Protein AF-A0A529VSE5-F1 (afdb_monomer_lite)

Secondary structure (DSSP, 8-state):
---PPPPPPPHHHHHHHHHHSPPPPPPSSPPP--SSHHHHHHHHTT--SSGGGGTSSS---EES-TT-SEEEEESS--HHHHHHT-TT-SHHHHHHHHHHHHTT--GGGEEEEESSSS--EEEETTEEEE-PPPTTT-

pLDDT: mean 88.48, std 13.01, range [49.28, 98.5]

Foldseek 3Di:
DPDDDDDDDDPVVVVVCCVPPPDDDDDPDDDDPDPAPVSVVVVQQPDPQDPLCPPQQTFQFKDEDRPAPAEAEAAEADPVCSVVSYHLPDPNSVVVVVVCVVVVHDPRRYMYYYPAGGFDFDDDPPDTHGDGDDPSRD

Radius of gyration: 18.65 Å; chains: 1; bounding box: 52×40×50 Å

Sequence (138 aa):
MIARMPTSPAPHHAKVKAKHWPTPEPSDVAAPEADDIPELREEAKGCRRCPLWRDATQTVFGEGPENADVIFVGEQPGDQEDLAGKPFVGPAGKVFDSILDDAAIDRHKVYVTNAVKHFKFEPRGKRRIHSKPNAGEI

Structure (mmCIF, N/CA/C/O backbone):
data_AF-A0A529VSE5-F1
#
_entry.id   AF-A0A529VSE5-F1
#
loop_
_atom_site.group_PDB
_atom_site.id
_atom_site.type_symbol
_atom_site.label_atom_id
_atom_site.label_alt_id
_atom_site.label_comp_id
_atom_site.label_asym_id
_atom_site.label_entity_id
_atom_site.label_seq_id
_atom_site.pdbx_PDB_ins_code
_atom_site.Cartn_x
_atom_site.Cartn_y
_atom_site.Cartn_z
_atom_site.occupancy
_atom_site.B_iso_or_equiv
_atom_site.auth_seq_id
_atom_site.auth_comp_id
_atom_site.auth_asym_id
_atom_site.auth_atom_id
_atom_site.pdbx_PDB_model_num
ATOM 1 N N . MET A 1 1 ? 30.113 14.995 -35.792 1.00 49.28 1 MET A N 1
ATOM 2 C CA . MET A 1 1 ? 28.790 14.566 -35.290 1.00 49.28 1 MET A CA 1
ATOM 3 C C . MET A 1 1 ? 28.120 15.786 -34.675 1.00 49.28 1 MET A C 1
ATOM 5 O O . MET A 1 1 ? 28.710 16.372 -33.780 1.00 49.28 1 MET A O 1
ATOM 9 N N . ILE A 1 2 ? 26.975 16.237 -35.195 1.00 52.22 2 ILE A N 1
ATOM 10 C CA . ILE A 1 2 ? 26.254 17.383 -34.615 1.00 52.22 2 ILE A CA 1
ATOM 11 C C . ILE A 1 2 ? 25.491 16.858 -33.398 1.00 52.22 2 ILE A C 1
ATOM 13 O O . ILE A 1 2 ? 24.589 16.034 -33.554 1.00 52.22 2 ILE A O 1
ATOM 17 N N . ALA A 1 3 ? 25.885 17.286 -32.198 1.00 55.56 3 ALA A N 1
ATOM 18 C CA . ALA A 1 3 ? 25.187 16.943 -30.966 1.00 55.56 3 ALA A CA 1
ATOM 19 C C . ALA A 1 3 ? 23.746 17.472 -31.044 1.00 55.56 3 ALA A C 1
ATOM 21 O O . ALA A 1 3 ? 23.519 18.681 -31.085 1.00 55.56 3 ALA A O 1
ATOM 22 N N . ARG A 1 4 ? 22.764 16.566 -31.120 1.00 61.50 4 ARG A N 1
ATOM 23 C CA . ARG A 1 4 ? 21.347 16.934 -31.045 1.00 61.50 4 ARG A CA 1
ATOM 24 C C . ARG A 1 4 ? 21.045 17.343 -29.608 1.00 61.50 4 ARG A C 1
ATOM 26 O O . ARG A 1 4 ? 21.169 16.525 -28.702 1.00 61.50 4 ARG A O 1
ATOM 33 N N . MET A 1 5 ? 20.672 18.604 -29.408 1.00 59.31 5 MET A N 1
ATOM 34 C CA . MET A 1 5 ? 20.198 19.072 -28.107 1.00 59.31 5 MET A CA 1
ATOM 35 C C . MET A 1 5 ? 18.900 18.336 -27.731 1.00 59.31 5 MET A C 1
ATOM 37 O O . MET A 1 5 ? 18.093 18.044 -28.622 1.00 59.31 5 MET A O 1
ATOM 41 N N . PRO A 1 6 ? 18.686 18.030 -26.439 1.00 56.62 6 PRO A N 1
ATOM 42 C CA . PRO A 1 6 ? 17.455 17.402 -25.987 1.00 56.62 6 PRO A CA 1
ATOM 43 C C . PRO A 1 6 ? 16.260 18.315 -26.266 1.00 56.62 6 PRO A C 1
ATOM 45 O O . PRO A 1 6 ? 16.342 19.540 -26.170 1.00 56.62 6 PRO A O 1
ATOM 48 N N . THR A 1 7 ? 15.138 17.707 -26.638 1.00 74.00 7 THR A N 1
ATOM 49 C CA . THR A 1 7 ? 13.897 18.431 -26.905 1.00 74.00 7 THR A CA 1
ATOM 50 C C . THR A 1 7 ? 13.338 18.962 -25.588 1.00 74.00 7 THR A C 1
ATOM 52 O O . THR A 1 7 ? 12.993 18.185 -24.700 1.00 74.00 7 THR A O 1
ATOM 55 N N . SER A 1 8 ? 13.250 20.283 -25.448 1.00 74.44 8 SER A N 1
ATOM 56 C CA . SER A 1 8 ? 12.631 20.896 -24.271 1.00 74.44 8 SER A CA 1
ATOM 57 C C . SER A 1 8 ? 11.103 20.811 -24.344 1.00 74.44 8 SER A C 1
ATOM 59 O O . SER A 1 8 ? 10.534 20.915 -25.436 1.00 74.44 8 SER A O 1
ATOM 61 N N . PRO A 1 9 ? 10.411 20.668 -23.198 1.00 76.12 9 PRO A N 1
ATOM 62 C CA . PRO A 1 9 ? 8.959 20.715 -23.164 1.00 76.12 9 PRO A CA 1
ATOM 63 C C . PRO A 1 9 ? 8.448 22.075 -23.648 1.00 76.12 9 PRO A C 1
ATOM 65 O O . PRO A 1 9 ? 9.045 23.121 -23.389 1.00 76.12 9 PRO A O 1
ATOM 68 N N . ALA A 1 10 ? 7.321 22.052 -24.355 1.00 84.69 10 ALA A N 1
ATOM 69 C CA . ALA A 1 10 ? 6.731 23.254 -24.919 1.00 84.69 10 ALA A CA 1
ATOM 70 C C . ALA A 1 10 ? 6.355 24.268 -23.813 1.00 84.69 10 ALA A C 1
ATOM 72 O O . ALA A 1 10 ? 5.916 23.861 -22.736 1.00 84.69 10 ALA A O 1
ATOM 73 N N . PRO A 1 11 ? 6.425 25.589 -24.065 1.00 79.81 11 PRO A N 1
ATOM 74 C CA . PRO A 1 11 ? 6.178 26.621 -23.048 1.00 79.81 11 PRO A CA 1
ATOM 75 C C . PRO A 1 11 ? 4.812 26.527 -22.346 1.00 79.81 11 PRO A C 1
ATOM 77 O O . PRO A 1 11 ? 4.658 26.944 -21.200 1.00 79.81 11 PRO A O 1
ATOM 80 N N . HIS A 1 12 ? 3.805 25.954 -23.012 1.00 81.19 12 HIS A N 1
ATOM 81 C CA . HIS A 1 12 ? 2.482 25.753 -22.423 1.00 81.19 12 HIS A CA 1
ATOM 82 C C . HIS A 1 12 ? 2.468 24.658 -21.342 1.00 81.19 12 HIS A C 1
ATOM 84 O O . HIS A 1 12 ? 1.638 24.730 -20.436 1.00 81.19 12 HIS A O 1
ATOM 90 N N . HIS A 1 13 ? 3.406 23.700 -21.368 1.00 79.94 13 HIS A N 1
ATOM 91 C CA . HIS A 1 13 ? 3.554 22.704 -20.304 1.00 79.94 13 HIS A CA 1
ATOM 92 C C . HIS A 1 13 ? 3.842 23.363 -18.957 1.00 79.94 13 HIS A C 1
ATOM 94 O O . HIS A 1 13 ? 3.319 22.902 -17.951 1.00 79.94 13 HIS A O 1
ATOM 100 N N . ALA A 1 14 ? 4.592 24.470 -18.917 1.00 78.31 14 ALA A N 1
ATOM 101 C CA . ALA A 1 14 ? 4.841 25.190 -17.668 1.00 78.31 14 ALA A CA 1
ATOM 102 C C . ALA A 1 14 ? 3.535 25.714 -17.043 1.00 78.31 14 ALA A C 1
ATOM 104 O O . ALA A 1 14 ? 3.324 25.576 -15.841 1.00 78.31 14 ALA A O 1
ATOM 105 N N . LYS A 1 15 ? 2.616 26.238 -17.867 1.00 77.31 15 LYS A N 1
ATOM 106 C CA . LYS A 1 15 ? 1.297 26.710 -17.411 1.00 77.31 15 LYS A CA 1
ATOM 107 C C . LYS A 1 15 ? 0.391 25.559 -16.969 1.00 77.31 15 LYS A C 1
ATOM 109 O O . LYS A 1 15 ? -0.298 25.682 -15.961 1.00 77.31 15 LYS A O 1
ATOM 114 N N . VAL A 1 16 ? 0.396 24.440 -17.699 1.00 77.00 16 VAL A N 1
ATOM 115 C CA . VAL A 1 16 ? -0.361 23.232 -17.324 1.00 77.00 16 VAL A CA 1
ATOM 116 C C . VAL A 1 16 ? 0.164 22.660 -16.010 1.00 77.00 16 VAL A C 1
ATOM 118 O O . VAL A 1 16 ? -0.639 22.357 -15.130 1.00 77.00 16 VAL A O 1
ATOM 121 N N . LYS A 1 17 ? 1.489 22.579 -15.854 1.00 76.25 17 LYS A N 1
ATOM 122 C CA . LYS A 1 17 ? 2.155 22.096 -14.645 1.00 76.25 17 LYS A CA 1
ATOM 123 C C . LYS A 1 17 ? 1.822 22.982 -13.448 1.00 76.25 17 LYS A C 1
ATOM 125 O O . LYS A 1 17 ? 1.334 22.463 -12.463 1.00 76.25 17 LYS A O 1
ATOM 130 N N . ALA A 1 18 ? 1.945 24.304 -13.567 1.00 74.81 18 ALA A N 1
ATOM 131 C CA . ALA A 1 18 ? 1.582 25.224 -12.486 1.00 74.81 18 ALA A CA 1
ATOM 132 C C . ALA A 1 18 ? 0.095 25.141 -12.085 1.00 74.81 18 ALA A C 1
ATOM 134 O O . ALA A 1 18 ? -0.241 25.329 -10.922 1.00 74.81 18 ALA A O 1
ATOM 135 N N . LYS A 1 19 ? -0.799 24.850 -13.040 1.00 76.69 19 LYS A N 1
ATOM 136 C CA . LYS A 1 19 ? -2.244 24.746 -12.790 1.00 76.69 19 LYS A CA 1
ATOM 137 C C . LYS A 1 19 ? -2.659 23.429 -12.124 1.00 76.69 19 LYS A C 1
ATOM 139 O O . LYS A 1 19 ? -3.576 23.441 -11.313 1.00 76.69 19 LYS A O 1
ATOM 144 N N . HIS A 1 20 ? -2.046 22.308 -12.506 1.00 74.50 20 HIS A N 1
ATOM 145 C CA . HIS A 1 20 ? -2.455 20.969 -12.047 1.00 74.50 20 HIS A CA 1
ATOM 146 C C . HIS A 1 20 ? -1.528 20.385 -10.979 1.00 74.50 20 HIS A C 1
ATOM 148 O O . HIS A 1 20 ? -1.926 19.476 -10.261 1.00 74.50 20 HIS A O 1
ATOM 154 N N . TRP A 1 21 ? -0.303 20.894 -10.891 1.00 70.06 21 TRP A N 1
ATOM 155 C CA . TRP A 1 21 ? 0.729 20.466 -9.958 1.00 70.06 21 TRP A CA 1
ATOM 156 C C . TRP A 1 21 ? 1.386 21.700 -9.324 1.00 70.06 21 TRP A C 1
ATOM 158 O O . TRP A 1 21 ? 2.538 22.024 -9.645 1.00 70.06 21 TRP A O 1
ATOM 168 N N . PRO A 1 22 ? 0.636 22.458 -8.500 1.00 66.06 22 PRO A N 1
ATOM 169 C CA . PRO A 1 22 ? 1.211 23.580 -7.775 1.00 66.06 22 PRO A CA 1
ATOM 170 C C . PRO A 1 22 ? 2.391 23.082 -6.936 1.00 66.06 22 PRO A C 1
ATOM 172 O O . PRO A 1 22 ? 2.354 21.977 -6.392 1.00 66.06 22 PRO A O 1
ATOM 175 N N . THR A 1 23 ? 3.456 23.880 -6.866 1.00 56.97 23 THR A N 1
ATOM 176 C CA . THR A 1 23 ? 4.567 23.597 -5.955 1.00 56.97 23 THR A CA 1
ATOM 177 C C . THR A 1 23 ? 3.984 23.498 -4.546 1.00 56.97 23 THR A C 1
ATOM 179 O O . THR A 1 23 ? 3.310 24.446 -4.137 1.00 56.97 23 THR A O 1
ATOM 182 N N . PRO A 1 24 ? 4.171 22.378 -3.827 1.00 56.75 24 PRO A N 1
ATOM 183 C CA . PRO A 1 24 ? 3.678 22.282 -2.466 1.00 56.75 24 PRO A CA 1
ATOM 184 C C . PRO A 1 24 ? 4.340 23.378 -1.627 1.00 56.75 24 PRO A C 1
ATOM 186 O O . PRO A 1 24 ? 5.555 23.575 -1.702 1.00 56.75 24 PRO A O 1
ATOM 189 N N . GLU A 1 25 ? 3.527 24.111 -0.866 1.00 55.97 25 GLU A N 1
ATOM 190 C CA . GLU A 1 25 ? 4.026 24.992 0.189 1.00 55.97 25 GLU A CA 1
ATOM 191 C C . GLU A 1 25 ? 4.870 24.144 1.158 1.00 55.97 25 GLU A C 1
ATOM 193 O O . GLU A 1 25 ? 4.522 22.981 1.402 1.00 55.97 25 GLU A O 1
ATOM 198 N N . PRO A 1 26 ? 5.981 24.674 1.699 1.00 50.59 26 PRO A N 1
ATOM 199 C CA . PRO A 1 26 ? 6.774 23.942 2.672 1.00 50.59 26 PRO A CA 1
ATOM 200 C C . PRO A 1 26 ? 5.878 23.533 3.846 1.00 50.59 26 PRO A C 1
ATOM 202 O O . PRO A 1 26 ? 5.308 24.384 4.525 1.00 50.59 26 PRO A O 1
ATOM 205 N N . SER A 1 27 ? 5.712 22.228 4.061 1.00 58.97 27 SER A N 1
ATOM 206 C CA . SER A 1 27 ? 4.982 21.729 5.224 1.00 58.97 27 SER A CA 1
ATOM 207 C C . SER A 1 27 ? 5.901 21.775 6.442 1.00 58.97 27 SER A C 1
ATOM 209 O O . SER A 1 27 ? 7.050 21.349 6.333 1.00 58.97 27 SER A O 1
ATOM 211 N N . ASP A 1 28 ? 5.388 22.163 7.612 1.00 58.97 28 ASP A N 1
ATOM 212 C CA . ASP A 1 28 ? 6.107 22.072 8.902 1.00 58.97 28 ASP A CA 1
ATOM 213 C C . ASP A 1 28 ? 6.412 20.621 9.328 1.00 58.97 28 ASP A C 1
ATOM 215 O O . ASP A 1 28 ? 6.934 20.351 10.411 1.00 58.97 28 ASP A O 1
ATOM 219 N N . VAL A 1 29 ? 6.037 19.654 8.493 1.00 64.00 29 VAL A N 1
ATOM 220 C CA . VAL A 1 29 ? 6.215 18.238 8.735 1.00 64.00 29 VAL A CA 1
ATOM 221 C C . VAL A 1 29 ? 7.594 17.832 8.234 1.00 64.00 29 VAL A C 1
ATOM 223 O O . VAL A 1 29 ? 7.865 17.891 7.035 1.00 64.00 29 VAL A O 1
ATOM 226 N N . ALA A 1 30 ? 8.464 17.430 9.162 1.00 65.12 30 ALA A N 1
ATOM 227 C CA . ALA A 1 30 ? 9.810 16.977 8.840 1.00 65.12 30 ALA A CA 1
ATOM 228 C C . ALA A 1 30 ? 9.776 15.882 7.758 1.00 65.12 30 ALA A C 1
ATOM 230 O O . ALA A 1 30 ? 8.939 14.968 7.783 1.00 65.12 30 ALA A O 1
ATOM 231 N N . ALA A 1 31 ? 10.673 16.018 6.781 1.00 67.38 31 ALA A N 1
ATOM 232 C CA . ALA A 1 31 ? 10.956 14.958 5.829 1.00 67.38 31 ALA A CA 1
ATOM 233 C C . ALA A 1 31 ? 11.563 13.754 6.575 1.00 67.38 31 ALA A C 1
ATOM 235 O O . ALA A 1 31 ? 12.201 13.961 7.608 1.00 67.38 31 ALA A O 1
ATOM 236 N N . PRO A 1 32 ? 11.355 12.524 6.079 1.00 70.44 32 PRO A N 1
ATOM 237 C CA . PRO A 1 32 ? 12.014 11.356 6.652 1.00 70.44 32 PRO A CA 1
ATOM 238 C C . PRO A 1 32 ? 13.541 11.509 6.589 1.00 70.44 32 PRO A C 1
ATOM 240 O O . PRO A 1 32 ? 14.063 12.057 5.616 1.00 70.44 32 PRO A O 1
ATOM 243 N N . GLU A 1 33 ? 14.236 11.024 7.619 1.00 76.69 33 GLU A N 1
ATOM 244 C CA . GLU A 1 33 ? 15.710 11.028 7.717 1.00 76.69 33 GLU A CA 1
ATOM 245 C C . GLU A 1 33 ? 16.341 9.721 7.196 1.00 76.69 33 GLU A C 1
ATOM 247 O O . GLU A 1 33 ? 17.554 9.563 7.246 1.00 76.69 33 GLU A O 1
ATOM 252 N N . ALA A 1 34 ? 15.516 8.785 6.718 1.00 82.44 34 ALA A N 1
ATOM 253 C CA . ALA A 1 34 ? 15.919 7.458 6.261 1.00 82.44 34 ALA A CA 1
ATOM 254 C C . ALA A 1 34 ? 16.632 7.459 4.897 1.00 82.44 34 ALA A C 1
ATOM 256 O O . ALA A 1 34 ? 16.205 8.145 3.961 1.00 82.44 34 ALA A O 1
ATOM 257 N N . ASP A 1 35 ? 17.650 6.605 4.771 1.00 87.25 35 ASP A N 1
ATOM 258 C CA . ASP A 1 35 ? 18.487 6.479 3.572 1.00 87.25 35 ASP A CA 1
ATOM 259 C C . ASP A 1 35 ? 18.062 5.310 2.660 1.00 87.25 35 ASP A C 1
ATOM 261 O O . ASP A 1 35 ? 18.441 5.265 1.484 1.00 87.25 35 ASP A O 1
ATOM 265 N N . ASP A 1 36 ? 17.242 4.379 3.165 1.00 90.50 36 ASP A N 1
ATOM 266 C CA . ASP A 1 36 ? 16.748 3.226 2.409 1.00 90.50 36 ASP A CA 1
ATOM 267 C C . ASP A 1 36 ? 15.265 2.869 2.667 1.00 90.50 36 ASP A C 1
ATOM 269 O O . ASP A 1 36 ? 14.563 3.435 3.511 1.00 90.50 36 ASP A O 1
ATOM 273 N N . ILE A 1 37 ? 14.734 1.945 1.855 1.00 93.12 37 ILE A N 1
ATOM 274 C CA . ILE A 1 37 ? 13.330 1.507 1.925 1.00 93.12 37 ILE A CA 1
ATOM 275 C C . ILE A 1 37 ? 13.003 0.797 3.256 1.00 93.12 37 ILE A C 1
ATOM 277 O O . ILE A 1 37 ? 11.912 1.042 3.792 1.00 93.12 37 ILE A O 1
ATOM 281 N N . PRO A 1 38 ? 13.859 -0.093 3.796 1.00 94.19 38 PRO A N 1
ATOM 282 C CA . PRO A 1 38 ? 13.683 -0.663 5.130 1.00 94.19 38 PRO A CA 1
ATOM 283 C C . PRO A 1 38 ? 13.561 0.380 6.247 1.00 94.19 38 PRO A C 1
ATOM 285 O O . PRO A 1 38 ? 12.629 0.294 7.048 1.00 94.19 38 PRO A O 1
ATOM 288 N N . GLU A 1 39 ? 14.430 1.386 6.284 1.00 93.69 39 GLU A N 1
ATOM 289 C CA . GLU A 1 39 ? 14.380 2.459 7.279 1.00 93.69 39 GLU A CA 1
ATOM 290 C C . GLU A 1 39 ? 13.107 3.300 7.133 1.00 93.69 39 GLU A C 1
ATOM 292 O O . GLU A 1 39 ? 12.395 3.524 8.116 1.00 93.69 39 GLU A O 1
ATOM 297 N N . LEU A 1 40 ? 12.732 3.662 5.898 1.00 94.38 40 LEU A N 1
ATOM 298 C CA . LEU A 1 40 ? 11.472 4.363 5.624 1.00 94.38 40 LEU A CA 1
ATOM 299 C C . LEU A 1 40 ? 10.252 3.561 6.097 1.00 94.38 40 LEU A C 1
ATOM 301 O O . LEU A 1 40 ? 9.264 4.137 6.562 1.00 94.38 40 LEU A O 1
ATOM 305 N N . ARG A 1 41 ? 10.295 2.229 5.979 1.00 95.12 41 ARG A N 1
ATOM 306 C CA . ARG A 1 41 ? 9.233 1.342 6.466 1.00 95.12 41 ARG A CA 1
ATOM 307 C C . ARG A 1 41 ? 9.139 1.375 7.987 1.00 95.12 41 ARG A C 1
ATOM 309 O O . ARG A 1 41 ? 8.022 1.398 8.504 1.00 95.12 41 ARG A O 1
ATOM 316 N N . GLU A 1 42 ? 10.268 1.358 8.691 1.00 94.88 42 GLU A N 1
ATOM 317 C CA . GLU A 1 42 ? 10.294 1.449 10.153 1.00 94.88 42 GLU A CA 1
ATOM 318 C C . GLU A 1 42 ? 9.783 2.808 10.640 1.00 94.88 42 GLU A C 1
ATOM 320 O O . GLU A 1 42 ? 8.897 2.849 11.496 1.00 94.88 42 GLU A O 1
ATOM 325 N N . GLU A 1 43 ? 10.241 3.910 10.040 1.00 93.56 43 GLU A N 1
ATOM 326 C CA . GLU A 1 43 ? 9.768 5.259 10.373 1.00 93.56 43 GLU A CA 1
ATOM 327 C C . GLU A 1 43 ? 8.252 5.391 10.147 1.00 93.56 43 GLU A C 1
ATOM 329 O O . GLU A 1 43 ? 7.513 5.929 10.981 1.00 93.56 43 GLU A O 1
ATOM 334 N N . ALA A 1 44 ? 7.751 4.827 9.043 1.00 95.06 44 ALA A N 1
ATOM 335 C CA . ALA A 1 44 ? 6.344 4.916 8.685 1.00 95.06 44 ALA A CA 1
ATOM 336 C C . ALA A 1 44 ? 5.406 4.262 9.714 1.00 95.06 44 ALA A C 1
ATOM 338 O O . ALA A 1 44 ? 4.286 4.750 9.858 1.00 95.06 44 ALA A O 1
ATOM 339 N N . LYS A 1 45 ? 5.846 3.242 10.474 1.00 95.31 45 LYS A N 1
ATOM 340 C CA . LYS A 1 45 ? 5.032 2.598 11.532 1.00 95.31 45 LYS A CA 1
ATOM 341 C C . LYS A 1 45 ? 4.558 3.585 12.601 1.00 95.31 45 LYS A C 1
ATOM 343 O O . LYS A 1 45 ? 3.510 3.380 13.208 1.00 95.31 45 LYS A O 1
ATOM 348 N N . GLY A 1 46 ? 5.341 4.636 12.849 1.00 93.44 46 GLY A N 1
ATOM 349 C CA . GLY A 1 46 ? 5.036 5.693 13.814 1.00 93.44 46 GLY A CA 1
ATOM 350 C C . GLY A 1 46 ? 4.398 6.939 13.197 1.00 93.44 46 GLY A C 1
ATOM 351 O O . GLY A 1 46 ? 4.235 7.940 13.896 1.00 93.44 46 GLY A O 1
ATOM 352 N N . CYS A 1 47 ? 4.062 6.923 11.903 1.00 94.25 47 CYS A N 1
ATOM 353 C CA . CYS A 1 47 ? 3.665 8.121 11.171 1.00 94.25 47 CYS A CA 1
ATOM 354 C C . CYS A 1 47 ? 2.359 8.726 11.707 1.00 94.25 47 CYS A C 1
ATOM 356 O O . CYS A 1 47 ? 1.300 8.100 11.682 1.00 94.25 47 CYS A O 1
ATOM 358 N N . ARG A 1 48 ? 2.422 9.998 12.124 1.00 94.56 48 ARG A N 1
ATOM 359 C CA . ARG A 1 48 ? 1.264 10.778 12.605 1.00 94.56 48 ARG A CA 1
ATOM 360 C C . ARG A 1 48 ? 1.015 12.072 11.829 1.00 94.56 48 ARG A C 1
ATOM 362 O O . ARG A 1 48 ? 0.377 12.9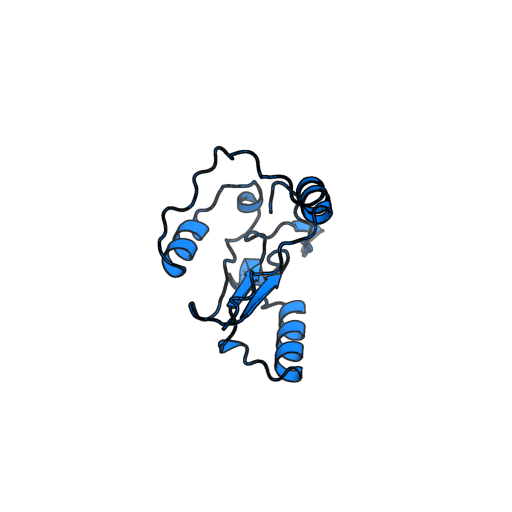90 12.337 1.00 94.56 48 ARG A O 1
ATOM 369 N N . ARG A 1 49 ? 1.522 12.139 10.596 1.00 90.69 49 ARG A N 1
ATOM 370 C CA . ARG A 1 49 ? 1.566 13.355 9.766 1.00 90.69 49 ARG A CA 1
ATOM 371 C C . ARG A 1 49 ? 0.201 13.821 9.238 1.00 90.69 49 ARG A C 1
ATOM 373 O O . ARG A 1 49 ? 0.070 14.974 8.853 1.00 90.69 49 ARG A O 1
ATOM 380 N N . CYS A 1 50 ? -0.821 12.965 9.263 1.00 92.69 50 CYS A N 1
ATOM 381 C CA . CYS A 1 50 ? -2.207 13.314 8.929 1.00 92.69 50 CYS A CA 1
ATOM 382 C C . CYS A 1 50 ? -3.192 12.593 9.870 1.00 92.69 50 CYS A C 1
ATOM 384 O O . CYS A 1 50 ? -2.815 11.588 10.460 1.00 92.69 50 CYS A O 1
ATOM 386 N N . PRO A 1 51 ? -4.456 13.026 10.024 1.00 93.75 51 PRO A N 1
ATOM 387 C CA . PRO A 1 51 ? -5.388 12.429 10.993 1.00 93.75 51 PRO A CA 1
ATOM 388 C C . PRO A 1 51 ? -5.706 10.935 10.80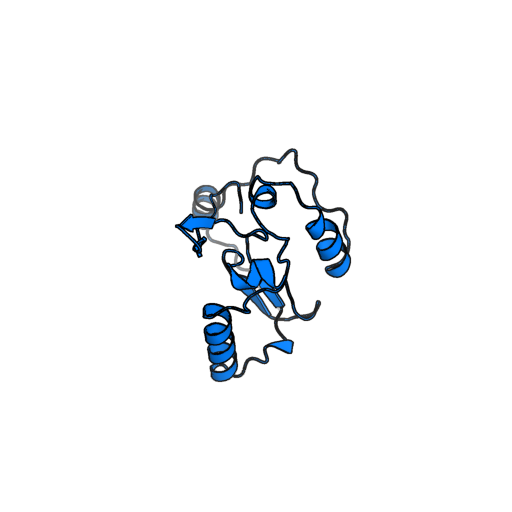1 1.00 93.75 51 PRO A C 1
ATOM 390 O O . PRO A 1 51 ? -6.201 10.313 11.737 1.00 93.75 51 PRO A O 1
ATOM 393 N N . LEU A 1 52 ? -5.411 10.356 9.632 1.00 95.75 52 LEU A N 1
ATOM 394 C CA . LEU A 1 52 ? -5.782 8.980 9.278 1.00 95.75 52 LEU A CA 1
ATOM 395 C C . LEU A 1 52 ? -5.153 7.907 10.176 1.00 95.75 52 LEU A C 1
ATOM 397 O O . LEU A 1 52 ? -5.716 6.824 10.308 1.00 95.75 52 LEU A O 1
ATOM 401 N N . TRP A 1 53 ? -4.023 8.202 10.829 1.00 96.12 53 TRP A N 1
ATOM 402 C CA . TRP A 1 53 ? -3.387 7.265 11.766 1.00 96.12 53 TRP A CA 1
ATOM 403 C C . TRP A 1 53 ? -4.284 6.906 12.958 1.00 96.12 53 TRP A C 1
ATOM 405 O O . TRP A 1 53 ? -4.054 5.888 13.600 1.00 96.12 53 TRP A O 1
ATOM 415 N N . ARG A 1 54 ? -5.262 7.760 13.298 1.00 94.81 54 ARG A N 1
ATOM 416 C CA . ARG A 1 54 ? -6.068 7.625 14.521 1.00 94.81 54 ARG A CA 1
ATOM 417 C C . ARG A 1 54 ? -7.021 6.438 14.473 1.00 94.81 54 ARG A C 1
ATOM 419 O O . ARG A 1 54 ? -7.204 5.784 15.494 1.00 94.81 54 ARG A O 1
ATOM 426 N N . ASP A 1 55 ? -7.622 6.207 13.308 1.00 94.06 55 ASP A N 1
ATOM 427 C CA . ASP A 1 55 ? -8.710 5.238 13.140 1.00 94.06 55 ASP A CA 1
ATOM 428 C C . ASP A 1 55 ? -8.267 3.969 12.392 1.00 94.06 55 ASP A C 1
ATOM 430 O O . ASP A 1 55 ? -8.905 2.921 12.522 1.00 94.06 55 ASP A O 1
ATOM 434 N N . ALA A 1 56 ? -7.182 4.046 11.613 1.00 96.00 56 ALA A N 1
ATOM 435 C CA . ALA A 1 56 ? -6.566 2.892 10.963 1.00 96.00 56 ALA A CA 1
ATOM 436 C C . ALA A 1 56 ? -5.947 1.932 11.995 1.00 96.00 56 ALA A C 1
ATOM 438 O O . ALA A 1 56 ? -5.510 2.351 13.066 1.00 96.00 56 ALA A O 1
ATOM 439 N N . THR A 1 57 ? -5.867 0.640 11.669 1.00 97.25 57 THR A N 1
ATOM 440 C CA . THR A 1 57 ? -5.245 -0.347 12.572 1.00 97.25 57 THR A CA 1
ATOM 441 C C . THR A 1 57 ? -3.735 -0.164 12.611 1.00 97.25 57 THR A C 1
ATOM 443 O O . THR A 1 57 ? -3.116 -0.247 13.670 1.00 97.25 57 THR A O 1
ATOM 446 N N . GLN A 1 58 ? -3.135 0.047 11.440 1.00 97.88 58 GLN A N 1
ATOM 447 C CA . GLN A 1 58 ? -1.694 0.176 11.274 1.00 97.88 58 GLN A CA 1
ATOM 448 C C . GLN A 1 58 ? -1.364 0.821 9.927 1.00 97.88 58 GLN A C 1
AT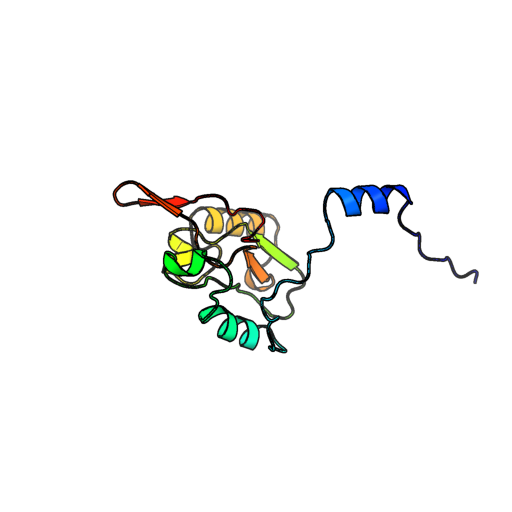OM 450 O O . GLN A 1 58 ? -2.197 0.919 9.026 1.00 97.88 58 GLN A O 1
ATOM 455 N N . THR A 1 59 ? -0.112 1.227 9.767 1.00 98.12 59 THR A N 1
ATOM 456 C CA . THR A 1 59 ? 0.425 1.628 8.470 1.00 98.12 59 THR A CA 1
ATOM 457 C C . THR A 1 59 ? 0.540 0.423 7.538 1.00 98.12 59 THR A C 1
ATOM 459 O O . THR A 1 59 ? 1.133 -0.594 7.889 1.00 98.12 59 THR A O 1
ATOM 462 N N . VAL A 1 60 ? 0.064 0.568 6.304 1.00 98.50 60 VAL A N 1
ATOM 463 C CA . VAL A 1 60 ? 0.333 -0.366 5.208 1.00 98.50 60 VAL A CA 1
ATOM 464 C C . VAL A 1 60 ? 1.292 0.317 4.243 1.00 98.50 60 VAL A C 1
ATOM 466 O O . VAL A 1 60 ? 0.908 1.200 3.477 1.00 98.50 60 VAL A O 1
ATOM 469 N N . PHE A 1 61 ? 2.566 -0.061 4.323 1.00 98.19 61 PHE A N 1
ATOM 470 C CA . PHE A 1 61 ? 3.646 0.638 3.633 1.00 98.19 61 PHE A CA 1
ATOM 471 C C . PHE A 1 61 ? 3.682 0.317 2.129 1.00 98.19 61 PHE A C 1
ATOM 473 O O . PHE A 1 61 ? 3.051 0.978 1.309 1.00 98.19 61 PHE A O 1
ATOM 480 N N . GLY A 1 62 ? 4.423 -0.707 1.741 1.00 97.69 62 GLY A N 1
ATOM 481 C CA . GLY A 1 62 ? 4.587 -1.189 0.376 1.00 97.69 62 GLY A CA 1
ATOM 482 C C . GLY A 1 62 ? 5.371 -2.492 0.417 1.00 97.69 62 GLY A C 1
ATOM 483 O O . GLY A 1 62 ? 6.039 -2.764 1.413 1.00 97.69 62 GLY A O 1
ATOM 484 N N . GLU A 1 63 ? 5.287 -3.322 -0.609 1.00 97.25 63 GLU A N 1
ATOM 485 C CA . GLU A 1 63 ? 5.987 -4.609 -0.654 1.00 97.25 63 GLU A CA 1
ATOM 486 C C . GLU A 1 63 ? 6.539 -4.881 -2.051 1.00 97.25 63 GLU A C 1
ATOM 488 O O . GLU A 1 63 ? 5.876 -4.621 -3.056 1.00 97.25 63 GLU A O 1
ATOM 493 N N . GLY A 1 64 ? 7.742 -5.447 -2.096 1.00 96.81 64 GLY A N 1
ATOM 494 C CA . GLY A 1 64 ? 8.460 -5.797 -3.315 1.00 96.81 64 GLY A CA 1
ATOM 495 C C . GLY A 1 64 ? 9.967 -5.594 -3.152 1.00 96.81 64 GLY A C 1
ATOM 496 O O . GLY A 1 64 ? 10.410 -5.164 -2.083 1.00 96.81 64 GLY A O 1
ATOM 497 N N . PRO A 1 65 ? 10.752 -5.914 -4.189 1.00 96.50 65 PRO A N 1
ATOM 498 C CA . PRO A 1 65 ? 12.193 -5.714 -4.178 1.00 96.50 65 PRO A CA 1
ATOM 499 C C . PRO A 1 65 ? 12.541 -4.219 -4.224 1.00 96.50 65 PRO A C 1
ATOM 501 O O . PRO A 1 65 ? 11.849 -3.434 -4.867 1.00 96.50 65 PRO A O 1
ATOM 504 N N . GLU A 1 66 ? 13.627 -3.816 -3.566 1.00 94.19 66 GLU A N 1
ATOM 505 C CA . GLU A 1 66 ? 14.083 -2.413 -3.553 1.00 94.19 66 GLU A CA 1
ATOM 506 C C . GLU A 1 66 ? 14.579 -1.943 -4.925 1.00 94.19 66 GLU A C 1
ATOM 508 O O . GLU A 1 66 ? 14.506 -0.766 -5.259 1.00 94.19 66 GLU A O 1
ATOM 513 N N . ASN A 1 67 ? 15.038 -2.888 -5.744 1.00 94.00 67 ASN A N 1
ATOM 514 C CA . ASN A 1 67 ? 15.500 -2.680 -7.109 1.00 94.00 67 ASN A CA 1
ATOM 515 C C . ASN A 1 67 ? 14.432 -3.034 -8.160 1.00 94.00 67 ASN A C 1
ATOM 517 O O . ASN A 1 67 ? 14.781 -3.457 -9.260 1.00 94.00 67 ASN A O 1
ATOM 521 N N . ALA A 1 68 ? 13.142 -2.925 -7.826 1.00 96.56 68 ALA A N 1
ATOM 522 C CA . ALA A 1 68 ? 12.067 -3.163 -8.788 1.00 96.56 68 ALA A CA 1
ATOM 523 C C . ALA A 1 68 ? 12.114 -2.145 -9.939 1.00 96.56 68 ALA A C 1
ATOM 525 O O . ALA A 1 68 ? 12.108 -0.937 -9.709 1.00 96.56 68 ALA A O 1
ATOM 526 N N . ASP A 1 69 ? 12.052 -2.632 -11.179 1.00 94.50 69 ASP A N 1
ATOM 527 C CA . ASP A 1 69 ? 11.992 -1.773 -12.370 1.00 94.50 69 ASP A CA 1
ATOM 528 C C . ASP A 1 69 ? 10.624 -1.086 -12.536 1.00 94.50 69 ASP A C 1
ATOM 530 O O . ASP A 1 69 ? 10.499 -0.072 -13.225 1.00 94.50 69 ASP A O 1
ATOM 534 N N . VAL A 1 70 ? 9.577 -1.652 -11.924 1.00 96.38 70 VAL A N 1
ATOM 535 C CA . VAL A 1 70 ? 8.194 -1.172 -12.020 1.00 96.38 70 VAL A CA 1
ATOM 536 C C . VAL A 1 70 ? 7.583 -1.048 -10.631 1.00 96.38 70 VAL A C 1
ATOM 538 O O . VAL A 1 70 ? 7.654 -1.972 -9.815 1.00 96.38 70 VAL A O 1
ATOM 541 N N . ILE A 1 71 ? 6.927 0.092 -10.398 1.00 97.81 71 ILE A N 1
ATOM 542 C CA . ILE A 1 71 ? 6.170 0.373 -9.180 1.00 97.81 71 ILE A CA 1
ATOM 543 C C . ILE A 1 71 ? 4.694 0.571 -9.527 1.00 97.81 71 ILE A C 1
ATOM 545 O O . ILE A 1 71 ? 4.359 1.404 -10.370 1.00 97.81 71 ILE A O 1
ATOM 549 N N . PHE A 1 72 ? 3.809 -0.143 -8.834 1.00 98.12 72 PHE A N 1
ATOM 550 C CA . PHE A 1 72 ? 2.368 0.100 -8.873 1.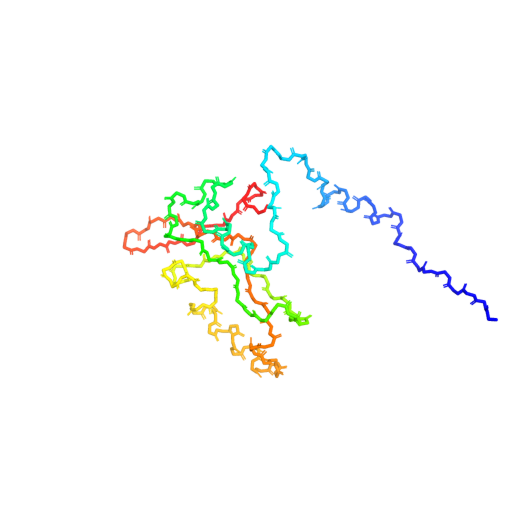00 98.12 72 PHE A CA 1
ATOM 551 C C . PHE A 1 72 ? 1.925 0.851 -7.619 1.00 98.12 72 PHE A C 1
ATOM 553 O O . PHE A 1 72 ? 2.240 0.454 -6.495 1.00 98.12 72 PHE A O 1
ATOM 560 N N . VAL A 1 73 ? 1.176 1.937 -7.814 1.00 98.06 73 VAL A N 1
ATOM 561 C CA . VAL A 1 73 ? 0.700 2.804 -6.731 1.00 98.06 73 VAL A CA 1
ATOM 562 C C . VAL A 1 73 ? -0.825 2.866 -6.766 1.00 98.06 73 VAL A C 1
ATOM 564 O O . VAL A 1 73 ? -1.404 3.423 -7.695 1.00 98.06 73 VAL A O 1
ATOM 567 N N . GLY A 1 74 ? -1.474 2.270 -5.764 1.00 96.50 74 GLY A N 1
ATOM 568 C CA . GLY A 1 74 ? -2.912 2.394 -5.521 1.00 96.50 74 GLY A CA 1
ATOM 569 C C . GLY A 1 74 ? -3.273 3.664 -4.744 1.00 96.50 74 GLY A C 1
ATOM 570 O O . GLY A 1 74 ? -2.415 4.490 -4.435 1.00 96.50 74 GLY A O 1
ATOM 571 N N . GLU A 1 75 ? -4.553 3.834 -4.411 1.00 97.00 75 GLU A N 1
ATOM 572 C CA . GLU A 1 75 ? -5.031 5.010 -3.667 1.00 97.00 75 GLU A CA 1
ATOM 573 C C . GLU A 1 75 ? -4.658 4.927 -2.178 1.00 97.00 75 GLU A C 1
ATOM 575 O O . GLU A 1 75 ? -3.879 5.738 -1.676 1.00 97.00 75 GLU A O 1
ATOM 580 N N . GLN A 1 76 ? -5.199 3.932 -1.477 1.00 97.50 76 GLN A N 1
ATOM 581 C CA . GLN A 1 76 ? -5.014 3.710 -0.045 1.00 97.50 76 GLN A CA 1
ATOM 582 C C . GLN A 1 76 ? -5.255 2.232 0.307 1.00 97.50 76 GLN A C 1
ATOM 584 O O . GLN A 1 76 ? -5.795 1.489 -0.519 1.00 97.50 76 GLN A O 1
ATOM 589 N N . PRO A 1 77 ? -4.892 1.777 1.518 1.00 98.19 77 PRO A N 1
ATOM 590 C CA . PRO A 1 77 ? -5.196 0.425 1.965 1.00 98.19 77 PRO A CA 1
ATOM 591 C C . PRO A 1 77 ? -6.707 0.258 2.136 1.00 98.19 77 PRO A C 1
ATOM 593 O O . PRO A 1 77 ? -7.397 1.211 2.490 1.00 98.19 77 PRO A O 1
ATOM 596 N N . GLY A 1 78 ? -7.224 -0.942 1.889 1.00 97.12 78 GLY A N 1
ATOM 597 C CA . GLY A 1 78 ? -8.597 -1.305 2.216 1.00 97.12 78 GLY A CA 1
ATOM 598 C C . GLY A 1 78 ? -8.713 -1.984 3.581 1.00 97.12 78 GLY A C 1
ATOM 599 O O . GLY A 1 78 ? -7.760 -2.071 4.354 1.00 97.12 78 GLY A O 1
ATOM 600 N N . ASP A 1 79 ? -9.906 -2.511 3.856 1.00 96.88 79 ASP A N 1
ATOM 601 C CA . ASP A 1 79 ? -10.244 -3.197 5.107 1.00 96.88 79 ASP A CA 1
ATOM 602 C C . ASP A 1 79 ? -9.328 -4.401 5.394 1.00 96.88 79 ASP A C 1
ATOM 604 O O . ASP A 1 79 ? -8.850 -4.570 6.512 1.00 96.88 79 ASP A O 1
ATOM 608 N N . GLN A 1 80 ? -9.052 -5.231 4.385 1.00 97.00 80 GLN A N 1
ATOM 609 C CA . GLN A 1 80 ? -8.217 -6.423 4.564 1.00 97.00 80 GLN A CA 1
ATOM 610 C C . GLN A 1 80 ? -6.733 -6.066 4.643 1.00 97.00 80 GLN A C 1
ATOM 612 O O . GLN A 1 80 ? -6.009 -6.649 5.444 1.00 97.00 80 GLN A O 1
ATOM 617 N N . GLU A 1 81 ? -6.294 -5.091 3.850 1.00 98.19 81 GLU A N 1
ATOM 618 C CA . GLU A 1 81 ? -4.924 -4.588 3.846 1.00 98.19 81 GLU A CA 1
ATOM 619 C C . GLU A 1 81 ? -4.554 -3.980 5.201 1.00 98.19 81 GLU A C 1
ATOM 621 O O . GLU A 1 81 ? -3.508 -4.310 5.754 1.00 98.19 81 GLU A O 1
ATOM 626 N N . ASP A 1 82 ? -5.430 -3.141 5.759 1.00 98.12 82 ASP A N 1
ATOM 627 C CA . ASP A 1 82 ? -5.249 -2.500 7.065 1.00 98.12 82 ASP A CA 1
ATOM 628 C C . ASP A 1 82 ? -5.123 -3.520 8.207 1.00 98.12 82 ASP A C 1
ATOM 630 O O . ASP A 1 82 ? -4.301 -3.353 9.103 1.00 98.12 82 ASP A O 1
ATOM 634 N N . LEU A 1 83 ? -5.877 -4.623 8.163 1.00 96.88 83 LEU A N 1
ATOM 635 C CA . LEU A 1 83 ? -5.749 -5.696 9.159 1.00 96.88 83 LEU A CA 1
ATOM 636 C C . LEU A 1 83 ? -4.502 -6.556 8.932 1.00 96.88 83 LEU A C 1
ATOM 638 O O . LEU A 1 83 ? -3.871 -6.990 9.893 1.00 96.88 83 LEU A O 1
ATOM 642 N N . ALA A 1 84 ? -4.150 -6.818 7.673 1.00 97.50 84 ALA A N 1
ATOM 643 C CA . ALA A 1 84 ? -3.026 -7.679 7.319 1.00 97.50 84 ALA A CA 1
ATOM 644 C C . ALA A 1 84 ? -1.663 -6.977 7.407 1.00 97.50 84 ALA A C 1
ATOM 646 O O . ALA A 1 84 ? -0.640 -7.657 7.465 1.00 97.50 84 ALA A O 1
ATOM 647 N N . GLY A 1 85 ? -1.632 -5.642 7.358 1.00 97.56 85 GLY A N 1
ATOM 648 C CA . GLY A 1 85 ? -0.399 -4.859 7.244 1.00 97.56 85 GLY A CA 1
ATOM 649 C C . GLY A 1 85 ? 0.260 -4.956 5.862 1.00 97.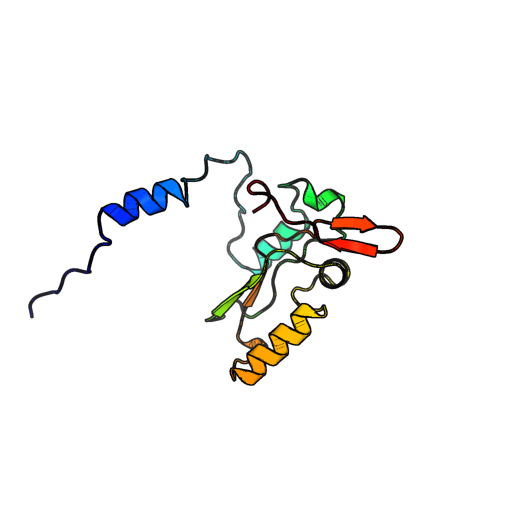56 85 GLY A C 1
ATOM 650 O O . GLY A 1 85 ? 1.430 -4.605 5.715 1.00 97.56 85 GLY A O 1
ATOM 651 N N . LYS A 1 86 ? -0.466 -5.446 4.846 1.00 97.88 86 LYS A N 1
ATOM 652 C CA . LYS A 1 86 ? 0.072 -5.754 3.511 1.00 97.88 86 LYS A CA 1
ATOM 653 C C . LYS A 1 86 ? -0.768 -5.137 2.396 1.00 97.88 86 LYS A C 1
ATOM 655 O O . LYS A 1 86 ? -1.995 -5.190 2.471 1.00 97.88 86 LYS A O 1
ATOM 660 N N . PRO A 1 87 ? -0.143 -4.562 1.358 1.00 97.94 87 PRO A N 1
ATOM 661 C CA . PRO A 1 87 ? -0.861 -3.941 0.253 1.00 97.94 87 PRO A CA 1
ATOM 662 C C . PRO A 1 87 ? -1.433 -5.004 -0.705 1.00 97.94 87 PRO A C 1
ATOM 664 O O . PRO A 1 87 ? -0.812 -6.039 -0.925 1.00 97.94 87 PRO A O 1
ATOM 667 N N . PHE A 1 88 ? -2.590 -4.721 -1.315 1.00 97.56 88 PHE A N 1
ATOM 668 C CA . PHE A 1 88 ? -3.216 -5.561 -2.352 1.00 97.56 88 PHE A CA 1
ATOM 669 C C . PHE A 1 88 ? -3.480 -7.023 -1.934 1.00 97.56 88 PHE A C 1
ATOM 671 O O . PHE A 1 88 ? -3.259 -7.939 -2.717 1.00 97.56 88 PHE A O 1
ATOM 678 N N . VAL A 1 89 ? -3.990 -7.267 -0.723 1.00 97.44 89 VAL A N 1
ATOM 679 C CA . VAL A 1 89 ? -4.369 -8.630 -0.273 1.00 97.44 89 VAL A CA 1
ATOM 680 C C . VAL A 1 89 ? -5.873 -8.912 -0.366 1.00 97.44 89 VAL A C 1
ATOM 682 O O . VAL A 1 89 ? -6.305 -10.063 -0.270 1.00 97.44 89 VAL A O 1
ATOM 685 N N . GLY A 1 90 ? -6.685 -7.868 -0.553 1.00 95.62 90 GLY A N 1
ATOM 686 C CA . GLY A 1 90 ? -8.132 -7.961 -0.677 1.00 95.62 90 GLY A CA 1
ATOM 687 C C . GLY A 1 90 ? -8.621 -8.392 -2.067 1.00 95.62 90 GLY A C 1
ATOM 688 O O . GLY A 1 90 ? -7.839 -8.771 -2.940 1.00 95.62 90 GLY A O 1
ATOM 689 N N . PRO A 1 91 ? -9.941 -8.312 -2.324 1.00 95.94 91 PRO A N 1
ATOM 690 C CA . PRO A 1 91 ? -10.528 -8.693 -3.611 1.00 95.94 91 PRO A CA 1
ATOM 691 C C . PRO A 1 91 ? -9.937 -7.939 -4.810 1.00 95.94 91 PRO A C 1
ATOM 693 O O . PRO A 1 91 ? -9.701 -8.548 -5.848 1.00 95.94 91 PRO A O 1
ATOM 696 N N . ALA A 1 92 ? -9.659 -6.639 -4.660 1.00 94.44 92 ALA A N 1
ATOM 697 C CA . ALA A 1 92 ? -9.010 -5.844 -5.703 1.00 94.44 92 ALA A CA 1
ATOM 698 C C . ALA A 1 92 ? -7.558 -6.288 -5.949 1.00 94.44 92 ALA A C 1
ATOM 700 O O . ALA A 1 92 ? -7.116 -6.301 -7.093 1.00 94.44 92 ALA A O 1
ATOM 701 N N . GLY A 1 93 ? -6.849 -6.712 -4.898 1.00 96.62 93 GLY A N 1
ATOM 702 C CA . GLY A 1 93 ? -5.512 -7.291 -5.001 1.00 96.62 93 GLY A CA 1
ATOM 703 C C . GLY A 1 93 ? -5.483 -8.581 -5.813 1.00 96.62 93 GLY A C 1
ATOM 704 O O . GLY A 1 93 ? -4.674 -8.716 -6.716 1.00 96.62 93 GLY A O 1
ATOM 705 N N . LYS A 1 94 ? -6.463 -9.468 -5.606 1.00 97.25 94 LYS A N 1
ATOM 706 C CA . LYS A 1 94 ? -6.600 -10.697 -6.410 1.00 97.25 94 LYS A CA 1
ATOM 707 C C . LYS A 1 94 ? -6.837 -10.415 -7.894 1.00 97.25 94 LYS A C 1
ATOM 709 O O . LYS A 1 94 ? -6.332 -11.134 -8.747 1.00 97.25 94 LYS A O 1
ATOM 714 N N . VAL A 1 95 ? -7.625 -9.381 -8.203 1.00 97.81 95 VAL A N 1
ATOM 715 C CA . VAL A 1 95 ? -7.828 -8.938 -9.592 1.00 97.81 95 VAL A CA 1
ATOM 716 C C . VAL A 1 95 ? -6.532 -8.360 -10.158 1.00 97.81 95 VAL A C 1
ATOM 718 O O . VAL A 1 95 ? -6.180 -8.666 -11.290 1.00 97.81 95 VAL A O 1
ATOM 721 N N . PHE A 1 96 ? -5.812 -7.558 -9.373 1.00 97.19 96 PHE A N 1
ATOM 722 C CA . PHE A 1 96 ? -4.510 -7.025 -9.760 1.00 97.19 96 PHE A CA 1
ATOM 723 C C . PHE A 1 96 ? -3.497 -8.140 -10.062 1.00 97.19 96 PHE A C 1
ATOM 725 O O . PHE A 1 96 ? -2.892 -8.110 -11.128 1.00 97.19 96 PHE A O 1
ATOM 732 N N . ASP A 1 97 ? -3.383 -9.150 -9.198 1.00 96.81 97 ASP A N 1
ATOM 733 C CA . ASP A 1 97 ? -2.496 -10.299 -9.410 1.00 96.81 97 ASP A CA 1
ATOM 734 C C . ASP A 1 97 ? -2.860 -11.059 -10.698 1.00 96.81 97 ASP A C 1
ATOM 736 O O . ASP A 1 97 ? -1.988 -11.321 -11.521 1.00 96.81 97 ASP A O 1
ATOM 740 N N . SER A 1 98 ? -4.153 -11.303 -10.949 1.00 97.88 98 SER A N 1
ATOM 741 C CA . SER A 1 98 ? -4.614 -11.923 -12.203 1.00 97.88 98 SER A CA 1
ATOM 742 C C . SER A 1 98 ? -4.236 -11.109 -13.445 1.00 97.88 98 SER A C 1
ATOM 744 O O . SER A 1 98 ? -3.914 -11.685 -14.477 1.00 97.88 98 SER A O 1
ATOM 746 N N . ILE A 1 99 ? -4.280 -9.775 -13.367 1.00 97.81 99 ILE A N 1
ATOM 747 C CA . ILE A 1 99 ? -3.904 -8.903 -14.489 1.00 97.81 99 ILE A CA 1
ATOM 748 C C . ILE A 1 99 ? -2.390 -8.925 -14.717 1.00 97.81 99 ILE A C 1
ATOM 750 O O . ILE A 1 99 ? -1.947 -8.871 -15.864 1.00 97.81 99 ILE A O 1
ATOM 754 N N . LEU A 1 100 ? -1.589 -8.991 -13.650 1.00 97.38 100 LEU A N 1
ATOM 755 C CA . LEU A 1 100 ? -0.142 -9.153 -13.782 1.00 97.38 100 LEU A CA 1
ATOM 756 C C . LEU A 1 100 ? 0.202 -10.479 -14.462 1.00 97.38 100 LEU A C 1
ATOM 758 O O . LEU A 1 100 ? 1.018 -10.482 -15.384 1.00 97.38 100 LEU A O 1
ATOM 762 N N . ASP A 1 101 ? -0.463 -11.561 -14.058 1.00 97.44 101 ASP A N 1
ATOM 763 C CA . ASP A 1 101 ? -0.296 -12.881 -14.665 1.00 97.44 101 ASP A CA 1
ATOM 764 C C . ASP A 1 101 ? -0.659 -12.854 -16.159 1.00 97.44 101 ASP A C 1
ATOM 766 O O . ASP A 1 101 ? 0.140 -13.284 -16.995 1.00 97.44 101 ASP A O 1
ATOM 770 N N . ASP A 1 102 ? -1.806 -12.265 -16.517 1.00 98.12 102 ASP A N 1
ATOM 771 C CA . ASP A 1 102 ? -2.236 -12.099 -17.914 1.00 98.12 102 ASP A CA 1
ATOM 772 C C . ASP A 1 102 ? -1.244 -11.253 -18.736 1.00 98.12 102 ASP A C 1
ATOM 774 O O . ASP A 1 102 ? -1.044 -11.488 -19.930 1.00 98.12 102 ASP A O 1
ATOM 778 N N . ALA A 1 103 ? -0.597 -10.274 -18.099 1.00 97.31 103 ALA A N 1
ATOM 779 C CA . ALA A 1 103 ? 0.428 -9.427 -18.704 1.00 97.31 103 ALA A CA 1
ATOM 780 C C . ALA A 1 103 ? 1.834 -10.061 -18.708 1.00 97.31 103 ALA A C 1
ATOM 782 O O . ALA A 1 103 ? 2.779 -9.425 -19.183 1.00 97.31 103 ALA A O 1
ATOM 783 N N . ALA A 1 104 ? 1.990 -11.285 -18.189 1.00 97.62 104 ALA A N 1
ATOM 784 C CA . ALA A 1 104 ? 3.272 -11.962 -17.983 1.00 97.62 104 ALA A CA 1
ATOM 785 C C . ALA A 1 104 ? 4.278 -11.144 -17.141 1.00 97.62 104 ALA A C 1
ATOM 787 O O . ALA A 1 104 ? 5.492 -11.193 -17.365 1.00 97.62 104 ALA A O 1
ATOM 788 N N . ILE A 1 105 ? 3.772 -10.389 -16.163 1.00 96.75 105 ILE A N 1
ATOM 789 C CA . ILE A 1 105 ? 4.567 -9.626 -15.201 1.00 96.75 105 ILE A CA 1
ATOM 790 C C . ILE A 1 105 ? 4.648 -10.419 -13.896 1.00 96.75 105 ILE A C 1
ATOM 792 O O . ILE A 1 105 ? 3.654 -10.625 -13.213 1.00 96.75 105 ILE A O 1
ATOM 796 N N . ASP A 1 106 ? 5.857 -10.822 -13.512 1.00 95.81 106 ASP A N 1
ATOM 797 C CA . ASP A 1 106 ? 6.092 -11.506 -12.238 1.00 95.81 106 ASP A CA 1
ATOM 798 C C . ASP A 1 106 ? 5.871 -10.548 -11.053 1.00 95.81 106 ASP A C 1
ATOM 800 O O . ASP A 1 106 ? 6.621 -9.582 -10.863 1.00 95.81 106 ASP A O 1
ATOM 804 N N . ARG A 1 107 ? 4.863 -10.843 -10.222 1.00 94.94 107 ARG A N 1
ATOM 805 C CA . ARG A 1 107 ? 4.502 -10.072 -9.022 1.00 94.94 107 ARG A CA 1
ATOM 806 C C . ARG A 1 107 ? 5.665 -9.891 -8.041 1.00 94.94 107 ARG A C 1
ATOM 808 O O . ARG A 1 107 ? 5.694 -8.889 -7.320 1.00 94.94 107 ARG A O 1
ATOM 815 N N . HIS A 1 108 ? 6.625 -10.814 -8.010 1.00 95.12 108 HIS A N 1
ATOM 816 C CA . HIS A 1 108 ? 7.795 -10.737 -7.133 1.00 95.12 108 HIS A CA 1
ATOM 817 C C . HIS A 1 108 ? 8.881 -9.783 -7.643 1.00 95.12 108 HIS A C 1
ATOM 819 O O . HIS A 1 108 ? 9.799 -9.456 -6.893 1.00 95.12 108 HIS A O 1
ATOM 825 N N . LYS A 1 109 ? 8.779 -9.314 -8.891 1.00 97.06 109 LYS A N 1
ATOM 826 C CA . LYS A 1 109 ? 9.726 -8.367 -9.500 1.00 97.06 109 LYS A CA 1
ATOM 827 C C . LYS A 1 109 ? 9.255 -6.918 -9.465 1.00 97.06 109 LYS A C 1
ATOM 829 O O . LYS A 1 109 ? 9.979 -6.036 -9.915 1.00 97.06 109 LYS A O 1
ATOM 834 N N . VAL A 1 110 ? 8.055 -6.668 -8.946 1.00 97.81 110 VAL A N 1
ATOM 835 C CA . VAL A 1 110 ? 7.453 -5.333 -8.901 1.00 97.81 110 VAL A CA 1
ATOM 836 C C . VAL A 1 110 ? 7.294 -4.870 -7.462 1.00 97.81 110 VAL A C 1
ATOM 838 O O . VAL A 1 110 ? 7.036 -5.672 -6.560 1.00 97.81 110 VAL A O 1
ATOM 841 N N . TYR A 1 111 ? 7.420 -3.565 -7.248 1.00 98.44 111 TYR A N 1
ATOM 842 C CA . TYR A 1 111 ? 7.086 -2.948 -5.971 1.00 98.44 111 TYR A CA 1
ATOM 843 C C . TYR A 1 111 ? 5.642 -2.461 -6.015 1.00 98.44 111 TYR A C 1
ATOM 845 O O . TYR A 1 111 ? 5.227 -1.812 -6.974 1.00 98.44 111 TYR A O 1
ATOM 853 N N . VAL A 1 112 ? 4.855 -2.750 -4.985 1.00 98.19 112 VAL A N 1
ATOM 854 C CA . VAL A 1 112 ? 3.475 -2.261 -4.894 1.00 98.19 112 VAL A CA 1
ATOM 855 C C . VAL A 1 112 ? 3.272 -1.470 -3.621 1.00 98.19 112 VAL A C 1
ATOM 857 O O . VAL A 1 112 ? 3.782 -1.809 -2.551 1.00 98.19 112 VAL A O 1
ATOM 860 N N . THR A 1 113 ? 2.507 -0.395 -3.721 1.00 98.44 113 THR A N 1
ATOM 861 C CA . THR A 1 113 ? 2.224 0.483 -2.593 1.00 98.44 113 THR A CA 1
ATOM 862 C C . THR A 1 113 ? 0.961 1.301 -2.852 1.00 98.44 113 THR A C 1
ATOM 864 O O . THR A 1 113 ? 0.312 1.137 -3.879 1.00 98.44 113 THR A O 1
ATOM 867 N N . ASN A 1 114 ? 0.598 2.181 -1.926 1.00 98.25 114 ASN A N 1
ATOM 868 C CA . ASN A 1 114 ? -0.506 3.126 -2.071 1.00 98.25 114 ASN A CA 1
ATOM 869 C C . ASN A 1 114 ? -0.014 4.561 -1.894 1.00 98.25 114 ASN A C 1
ATOM 871 O O . ASN A 1 114 ? 0.987 4.771 -1.213 1.00 98.25 114 ASN A O 1
ATOM 875 N N . ALA A 1 115 ? -0.694 5.551 -2.466 1.00 96.81 115 ALA A N 1
ATOM 876 C CA . ALA A 1 115 ? -0.369 6.958 -2.236 1.00 96.81 115 ALA A CA 1
ATOM 877 C C . ALA A 1 115 ? -0.501 7.300 -0.742 1.00 96.81 115 ALA A C 1
ATOM 879 O O . ALA A 1 115 ? 0.432 7.808 -0.125 1.00 96.81 115 ALA A O 1
ATOM 880 N N . VAL A 1 116 ? -1.611 6.880 -0.133 1.00 97.31 116 VAL A N 1
ATOM 881 C CA . VAL A 1 116 ? -1.873 7.005 1.303 1.00 97.31 116 VAL A CA 1
ATOM 882 C C . VAL A 1 116 ? -1.577 5.680 2.003 1.00 97.31 116 VAL A C 1
ATOM 884 O O . VAL A 1 116 ? -1.865 4.614 1.465 1.00 97.31 116 VAL A O 1
ATOM 887 N N . LYS A 1 117 ? -0.988 5.718 3.207 1.00 98.06 117 LYS A N 1
ATOM 888 C CA . LYS A 1 117 ? -0.551 4.505 3.937 1.00 98.06 117 LYS A CA 1
ATOM 889 C C . LYS A 1 117 ? -1.465 4.069 5.086 1.00 98.06 117 LYS A C 1
ATOM 891 O O . LYS A 1 117 ? -1.230 3.019 5.671 1.00 98.06 117 LYS A O 1
ATOM 896 N N . HIS A 1 118 ? -2.481 4.859 5.419 1.00 98.44 118 HIS A N 1
ATOM 897 C CA . HIS A 1 118 ? -3.467 4.546 6.456 1.00 98.44 118 HIS A CA 1
ATOM 898 C C . HIS A 1 118 ? -4.849 4.435 5.823 1.00 98.44 118 HIS A C 1
ATOM 900 O O . HIS A 1 118 ? -5.185 5.227 4.943 1.00 98.44 118 HIS A O 1
ATOM 906 N N . PHE A 1 119 ? -5.640 3.458 6.257 1.00 97.88 119 PHE A N 1
ATOM 907 C CA . PHE A 1 119 ? -6.976 3.243 5.716 1.00 97.88 119 PHE A CA 1
ATOM 908 C C . PHE A 1 119 ? -7.955 4.299 6.228 1.00 97.88 119 PHE A C 1
ATOM 910 O O . PHE A 1 119 ? -8.272 4.352 7.416 1.00 97.88 119 PHE A O 1
ATOM 917 N N . LYS A 1 120 ? -8.478 5.116 5.316 1.00 97.25 120 LYS A N 1
ATOM 918 C CA . LYS A 1 120 ? -9.586 6.028 5.574 1.00 97.25 120 LYS A CA 1
ATOM 919 C C . LYS A 1 120 ? -10.913 5.325 5.319 1.00 97.25 120 LYS A C 1
ATOM 921 O O . LYS A 1 120 ? -11.204 4.884 4.202 1.00 97.25 120 LYS A O 1
ATOM 926 N N . PHE A 1 121 ? -11.754 5.268 6.345 1.00 95.69 121 PHE A N 1
ATOM 927 C CA . PHE A 1 121 ? -13.050 4.608 6.258 1.00 95.69 121 PHE A CA 1
ATOM 928 C C . PHE A 1 121 ? -14.119 5.276 7.114 1.00 95.69 121 PHE A C 1
ATOM 930 O O . PHE A 1 121 ? -13.831 5.991 8.068 1.00 95.69 121 PHE A O 1
ATOM 937 N N . GLU A 1 122 ? -15.370 4.965 6.793 1.00 92.31 122 GLU A N 1
ATOM 938 C CA . GLU A 1 122 ? -16.535 5.247 7.621 1.00 92.31 122 GLU A CA 1
ATOM 939 C C . GLU A 1 122 ? -17.151 3.930 8.124 1.00 92.31 122 GLU A C 1
ATOM 941 O O . GLU A 1 122 ? -17.382 3.001 7.334 1.00 92.31 122 GLU A O 1
ATOM 946 N N . PRO A 1 123 ? -17.424 3.796 9.434 1.00 89.50 123 PRO A N 1
ATOM 947 C CA . PRO A 1 123 ? -18.091 2.618 9.964 1.00 89.50 123 PRO A CA 1
ATOM 948 C C . PRO A 1 123 ? -19.563 2.600 9.537 1.00 89.50 123 PRO A C 1
ATOM 950 O O . PRO A 1 123 ? -20.328 3.527 9.799 1.00 89.50 123 PRO A O 1
ATOM 953 N N . ARG A 1 124 ? -19.995 1.495 8.924 1.00 90.19 124 ARG A N 1
ATOM 954 C CA . ARG A 1 124 ? -21.398 1.240 8.581 1.00 90.19 124 ARG A CA 1
ATOM 955 C C . ARG A 1 124 ? -21.831 -0.102 9.156 1.00 90.19 124 ARG A C 1
ATOM 957 O O . ARG A 1 124 ? -21.653 -1.162 8.550 1.00 90.19 124 ARG A O 1
ATOM 964 N N . GLY A 1 125 ? -22.405 -0.057 10.357 1.00 90.81 125 GLY A N 1
ATOM 965 C CA . GLY A 1 125 ? -22.728 -1.258 11.126 1.00 90.81 125 GLY A CA 1
ATOM 966 C C . GLY A 1 125 ? -21.454 -2.021 11.492 1.00 90.81 125 GLY A C 1
ATOM 967 O O . GLY A 1 125 ? -20.580 -1.477 12.152 1.00 90.81 125 GLY A O 1
ATOM 968 N N . LYS A 1 126 ? -21.337 -3.278 11.045 1.00 86.69 126 LYS A N 1
ATOM 969 C CA . LYS A 1 126 ? -20.152 -4.126 11.286 1.00 86.69 126 LYS A CA 1
ATOM 970 C C . LYS A 1 126 ? -19.058 -3.998 10.216 1.00 86.69 126 LYS A C 1
ATOM 972 O O . LYS A 1 126 ? -18.100 -4.760 10.254 1.00 86.69 126 LYS A O 1
ATOM 977 N N . ARG A 1 127 ? -19.228 -3.126 9.217 1.00 86.94 127 ARG A N 1
ATOM 978 C CA . ARG A 1 127 ? -18.303 -3.000 8.078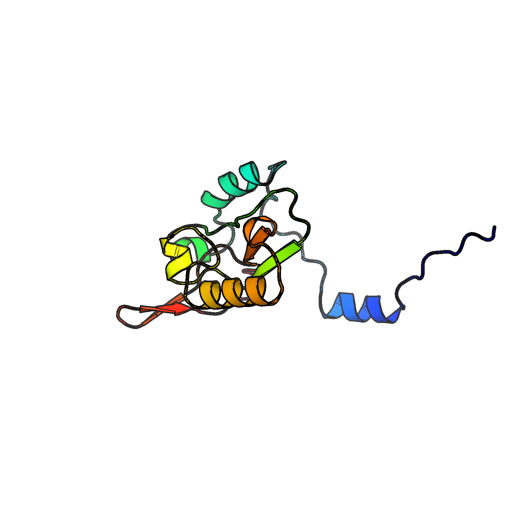 1.00 86.94 127 ARG A CA 1
ATOM 979 C C . ARG A 1 127 ? -17.578 -1.662 8.104 1.00 86.94 127 ARG A C 1
ATOM 981 O O . ARG A 1 127 ? -18.175 -0.652 8.472 1.00 86.94 127 ARG A O 1
ATOM 988 N N . ARG A 1 128 ? -16.330 -1.663 7.638 1.00 92.19 128 ARG A N 1
ATOM 989 C CA . ARG A 1 128 ? -15.536 -0.461 7.366 1.00 92.19 128 ARG A CA 1
ATOM 990 C C . ARG A 1 128 ? -15.635 -0.141 5.879 1.00 92.19 128 ARG A C 1
ATOM 992 O O . ARG A 1 128 ? -15.244 -0.954 5.046 1.00 92.19 128 ARG A O 1
ATOM 999 N N . ILE A 1 129 ? -16.246 0.991 5.541 1.00 90.62 129 ILE A N 1
ATOM 1000 C CA . ILE A 1 129 ? -16.476 1.394 4.151 1.00 90.62 129 ILE A CA 1
ATOM 1001 C C . ILE A 1 129 ? -15.414 2.411 3.759 1.00 90.62 129 ILE A C 1
ATOM 1003 O O . ILE A 1 129 ? -15.289 3.439 4.408 1.00 90.62 129 ILE A O 1
ATOM 1007 N N . HIS A 1 130 ? -14.664 2.119 2.702 1.00 90.44 130 HIS A N 1
ATOM 1008 C CA . HIS A 1 130 ? -13.618 2.990 2.173 1.00 90.44 130 HIS A CA 1
ATOM 1009 C C . HIS A 1 130 ? -14.138 4.398 1.836 1.00 90.44 130 HIS A C 1
ATOM 1011 O O . HIS A 1 130 ? -15.112 4.534 1.091 1.00 90.44 130 HIS A O 1
ATOM 1017 N N . SER A 1 131 ? -13.425 5.428 2.300 1.00 92.69 131 SER A N 1
ATOM 1018 C CA . SER A 1 131 ? -13.699 6.841 2.003 1.00 92.69 131 SER A CA 1
ATOM 1019 C C . SER A 1 131 ? -12.489 7.489 1.340 1.00 92.69 131 SER A C 1
ATOM 1021 O O . SER A 1 131 ? -11.372 7.329 1.812 1.00 92.69 131 SER A O 1
ATOM 1023 N N . LYS A 1 132 ? -12.700 8.254 0.266 1.00 92.94 132 LYS A N 1
ATOM 1024 C CA . LYS A 1 132 ? -11.615 8.826 -0.546 1.00 92.94 132 LYS A CA 1
ATOM 1025 C C . LYS A 1 132 ? -10.707 9.783 0.262 1.00 92.94 132 LYS A C 1
ATOM 1027 O O . LYS A 1 132 ? -11.235 10.659 0.969 1.00 92.94 132 LYS A O 1
ATOM 1032 N N . PRO A 1 133 ? -9.368 9.689 0.147 1.00 91.31 133 PRO A N 1
ATOM 1033 C CA . PRO A 1 133 ? -8.466 10.671 0.725 1.00 91.31 133 PRO A CA 1
ATOM 1034 C C . PRO A 1 133 ? -8.641 12.052 0.086 1.00 91.31 133 PRO A C 1
ATOM 1036 O O . PRO A 1 133 ? -8.965 12.180 -1.097 1.00 91.31 133 PRO A O 1
ATOM 1039 N N . ASN A 1 134 ? -8.460 13.103 0.879 1.00 89.50 134 ASN A N 1
ATOM 1040 C CA . ASN A 1 134 ? -8.449 14.479 0.385 1.00 89.50 134 ASN A CA 1
ATOM 1041 C C . ASN A 1 134 ? -7.023 14.916 0.005 1.00 89.50 134 ASN A C 1
ATOM 1043 O O . ASN A 1 134 ? -6.051 14.220 0.273 1.00 89.50 134 ASN A O 1
ATOM 1047 N N . ALA A 1 135 ? -6.898 16.090 -0.615 1.00 85.56 135 ALA A N 1
ATOM 1048 C CA . ALA A 1 135 ? -5.614 16.594 -1.103 1.00 85.56 135 ALA A CA 1
ATOM 1049 C C . ALA A 1 135 ? -4.568 16.853 -0.001 1.00 85.56 135 ALA A C 1
ATOM 1051 O O . ALA A 1 135 ? -3.389 16.887 -0.313 1.00 85.56 135 ALA A O 1
ATOM 1052 N N . GLY A 1 136 ? -4.977 17.045 1.258 1.00 84.31 136 GLY A N 1
ATOM 1053 C CA . GLY A 1 136 ? -4.048 17.205 2.384 1.00 84.31 136 GLY A CA 1
ATOM 1054 C C . GLY A 1 136 ? -3.601 15.880 3.011 1.00 84.31 136 GLY A C 1
ATOM 1055 O O . GLY A 1 136 ? -2.806 15.886 3.945 1.00 84.31 136 GLY A O 1
ATOM 1056 N N . GLU A 1 137 ? -4.144 14.752 2.547 1.00 85.88 137 GLU A N 1
ATOM 1057 C CA . GLU A 1 137 ? -3.812 13.403 3.019 1.00 85.88 137 GLU A CA 1
ATOM 1058 C C . GLU A 1 137 ? -2.915 12.632 2.036 1.00 85.88 137 GLU A C 1
ATOM 1060 O O . GLU A 1 137 ? -2.450 11.549 2.396 1.00 85.88 137 GLU A O 1
ATOM 1065 N N . ILE A 1 138 ? -2.706 13.170 0.826 1.00 80.44 138 ILE A N 1
ATOM 1066 C CA . ILE A 1 138 ? -1.904 12.595 -0.269 1.00 80.44 138 ILE A CA 1
ATOM 1067 C C . ILE A 1 138 ? -0.522 13.243 -0.301 1.00 80.44 138 ILE A C 1
ATOM 1069 O O . ILE A 1 138 ? -0.465 14.490 -0.236 1.00 80.44 138 ILE A O 1
#